Protein AF-A0AA38GVU0-F1 (afdb_monomer_lite)

pLDDT: mean 87.88, std 16.1, range [36.88, 98.06]

Organism: Taxus chinensis (NCBI:txid29808)

Structure (mmCIF, N/CA/C/O backbone):
data_AF-A0AA38GVU0-F1
#
_entry.id   AF-A0AA38GVU0-F1
#
loop_
_atom_site.group_PDB
_atom_site.id
_atom_site.type_symbol
_atom_site.label_atom_id
_atom_site.label_alt_id
_atom_site.label_comp_id
_atom_site.label_asym_id
_atom_site.label_entity_id
_atom_site.label_seq_id
_atom_site.pdbx_PDB_ins_code
_atom_site.Cartn_x
_atom_site.Cartn_y
_atom_site.Cartn_z
_atom_site.occupancy
_atom_site.B_iso_or_equiv
_atom_site.auth_seq_id
_atom_site.auth_comp_id
_atom_site.auth_asym_id
_atom_site.auth_atom_id
_atom_site.pdbx_PDB_model_num
ATOM 1 N N . ASP A 1 1 ? 5.775 -11.773 -13.452 1.00 85.69 1 ASP A N 1
ATOM 2 C CA . ASP A 1 1 ? 5.807 -12.398 -12.121 1.00 85.69 1 ASP A CA 1
ATOM 3 C C . ASP A 1 1 ? 7.238 -12.820 -11.807 1.00 85.69 1 ASP A C 1
ATOM 5 O O . ASP A 1 1 ? 7.854 -13.506 -12.627 1.00 85.69 1 ASP A O 1
ATOM 9 N N . LEU A 1 2 ? 7.762 -12.339 -10.677 1.00 88.44 2 LEU A N 1
ATOM 10 C CA . LEU A 1 2 ? 9.117 -12.600 -10.190 1.00 88.44 2 LEU A CA 1
ATOM 11 C C . LEU A 1 2 ? 9.283 -14.001 -9.574 1.00 88.44 2 LEU A C 1
ATOM 13 O O . LEU A 1 2 ? 10.424 -14.456 -9.467 1.00 88.44 2 LEU A O 1
ATOM 17 N N . SER A 1 3 ? 8.189 -14.707 -9.262 1.00 88.31 3 SER A N 1
ATOM 18 C CA . SER A 1 3 ? 8.203 -16.100 -8.778 1.00 88.31 3 SER A CA 1
ATOM 19 C C . SER A 1 3 ? 8.888 -17.074 -9.753 1.00 88.31 3 SER A C 1
ATOM 21 O O . SER A 1 3 ? 9.474 -18.075 -9.353 1.00 88.31 3 SER A O 1
ATOM 23 N N . ASN A 1 4 ? 8.900 -16.745 -11.051 1.00 89.19 4 ASN A N 1
ATOM 24 C CA . ASN A 1 4 ? 9.569 -17.537 -12.090 1.00 89.19 4 ASN A CA 1
ATOM 25 C C . ASN A 1 4 ? 11.105 -17.468 -12.030 1.00 89.19 4 ASN A C 1
ATOM 27 O O . ASN A 1 4 ? 11.780 -18.228 -12.724 1.00 89.19 4 ASN A O 1
ATOM 31 N N . ILE A 1 5 ? 11.662 -16.511 -11.281 1.00 89.81 5 ILE A N 1
ATOM 32 C CA . ILE A 1 5 ? 13.100 -16.195 -11.279 1.00 89.81 5 ILE A CA 1
ATOM 33 C C . ILE A 1 5 ? 13.709 -16.410 -9.887 1.00 89.81 5 ILE A C 1
ATOM 35 O O . ILE A 1 5 ? 14.889 -16.743 -9.779 1.00 89.81 5 ILE A O 1
ATOM 39 N N . ARG A 1 6 ? 12.921 -16.242 -8.821 1.00 90.06 6 ARG A N 1
ATOM 40 C CA . ARG A 1 6 ? 13.318 -16.499 -7.433 1.00 90.06 6 ARG A CA 1
ATOM 41 C C . ARG A 1 6 ? 12.117 -16.933 -6.602 1.00 90.06 6 ARG A C 1
ATOM 43 O O . ARG A 1 6 ? 10.985 -16.623 -6.952 1.00 90.06 6 ARG A O 1
ATOM 50 N N . GLU A 1 7 ? 12.386 -17.573 -5.471 1.00 90.81 7 GLU A N 1
ATOM 51 C CA . GLU A 1 7 ? 11.356 -17.870 -4.478 1.00 90.81 7 GLU A CA 1
ATOM 52 C C . GLU A 1 7 ? 10.729 -16.567 -3.944 1.00 90.81 7 GLU A C 1
ATOM 54 O O . GLU A 1 7 ? 11.423 -15.573 -3.679 1.00 90.81 7 GLU A O 1
ATOM 59 N N . VAL A 1 8 ? 9.402 -16.579 -3.840 1.00 91.38 8 VAL A N 1
ATOM 60 C CA . VAL A 1 8 ? 8.567 -15.537 -3.237 1.00 91.38 8 VAL A CA 1
ATOM 61 C C . VAL A 1 8 ? 7.744 -16.235 -2.149 1.00 91.38 8 VAL A C 1
ATOM 63 O O . VAL A 1 8 ? 7.222 -17.314 -2.432 1.00 91.38 8 VAL A O 1
ATOM 66 N N . PRO A 1 9 ? 7.661 -15.693 -0.920 1.00 92.81 9 PRO A N 1
ATOM 67 C CA . PRO A 1 9 ? 6.867 -16.298 0.148 1.00 92.81 9 PRO A CA 1
ATOM 68 C C . PRO A 1 9 ? 5.410 -16.533 -0.265 1.00 92.81 9 PRO A C 1
ATOM 70 O O . PRO A 1 9 ? 4.834 -15.700 -0.953 1.00 92.81 9 PRO A O 1
ATOM 73 N N . ASP A 1 10 ? 4.788 -17.608 0.225 1.00 93.62 10 ASP A N 1
ATOM 74 C CA . ASP A 1 10 ? 3.418 -18.002 -0.161 1.00 93.62 10 ASP A CA 1
ATOM 75 C C . ASP A 1 10 ? 2.341 -16.932 0.115 1.00 93.62 10 ASP A C 1
ATOM 77 O O . ASP A 1 10 ? 1.275 -16.949 -0.493 1.00 93.62 10 ASP A O 1
ATOM 81 N N . HIS A 1 11 ? 2.598 -16.014 1.051 1.00 95.31 11 HIS A N 1
ATOM 82 C CA . HIS A 1 11 ? 1.701 -14.906 1.400 1.00 95.31 11 HIS A CA 1
ATOM 83 C C . HIS A 1 11 ? 2.043 -13.597 0.665 1.00 95.31 11 HIS A C 1
ATOM 85 O O . HIS A 1 11 ? 1.510 -12.543 1.017 1.00 95.31 11 HIS A O 1
ATOM 91 N N . GLN A 1 12 ? 2.932 -13.652 -0.331 1.00 96.12 12 GLN A N 1
ATOM 92 C CA . GLN A 1 12 ? 3.391 -12.509 -1.109 1.00 96.12 12 GLN A CA 1
ATOM 93 C C . GLN A 1 12 ? 3.299 -12.794 -2.617 1.00 96.12 12 GLN A C 1
ATOM 95 O O . GLN A 1 12 ? 3.580 -13.890 -3.092 1.00 96.12 12 GLN A O 1
ATOM 100 N N . GLU A 1 13 ? 2.971 -11.765 -3.391 1.00 95.69 13 GLU A N 1
ATOM 101 C CA . GLU A 1 13 ? 3.085 -11.759 -4.847 1.00 95.69 13 GLU A CA 1
ATOM 102 C C . GLU A 1 13 ? 3.954 -10.578 -5.287 1.00 95.69 13 GLU A C 1
ATOM 104 O O . GLU A 1 13 ? 3.812 -9.466 -4.778 1.00 95.69 13 GLU A O 1
ATOM 109 N N . ALA A 1 14 ? 4.867 -10.799 -6.237 1.00 96.00 14 ALA A N 1
ATOM 110 C CA . ALA A 1 14 ? 5.805 -9.772 -6.680 1.00 96.00 14 ALA A CA 1
ATOM 111 C C . ALA A 1 14 ? 5.889 -9.697 -8.212 1.00 96.00 14 ALA A C 1
ATOM 113 O O . ALA A 1 14 ? 6.238 -10.656 -8.907 1.00 96.00 14 ALA A O 1
ATOM 114 N N . PHE A 1 15 ? 5.621 -8.513 -8.752 1.00 95.81 15 PHE A N 1
ATOM 115 C CA . PHE A 1 15 ? 5.611 -8.212 -10.178 1.00 95.81 15 PHE A CA 1
ATOM 116 C C . PHE A 1 15 ? 6.605 -7.089 -10.487 1.00 95.81 15 PHE A C 1
ATOM 118 O O . PHE A 1 15 ? 6.815 -6.188 -9.681 1.00 95.81 15 PHE A O 1
ATOM 125 N N . ALA A 1 16 ? 7.209 -7.129 -11.673 1.00 95.12 16 ALA A N 1
ATOM 126 C CA . ALA A 1 16 ? 8.073 -6.067 -12.180 1.00 95.12 16 ALA A CA 1
ATOM 127 C C . ALA A 1 16 ? 7.720 -5.779 -13.643 1.00 95.12 16 ALA A C 1
ATOM 129 O O . ALA A 1 16 ? 7.515 -6.722 -14.415 1.00 95.12 16 ALA A O 1
ATOM 130 N N . ASP A 1 17 ? 7.663 -4.498 -14.011 1.00 94.31 17 ASP A N 1
ATOM 131 C CA . ASP A 1 17 ? 7.574 -4.042 -15.397 1.00 94.31 17 ASP A CA 1
ATOM 132 C C . ASP A 1 17 ? 8.970 -3.618 -15.886 1.00 94.31 17 ASP A C 1
ATOM 134 O O . ASP A 1 17 ? 9.444 -2.527 -15.549 1.00 94.31 17 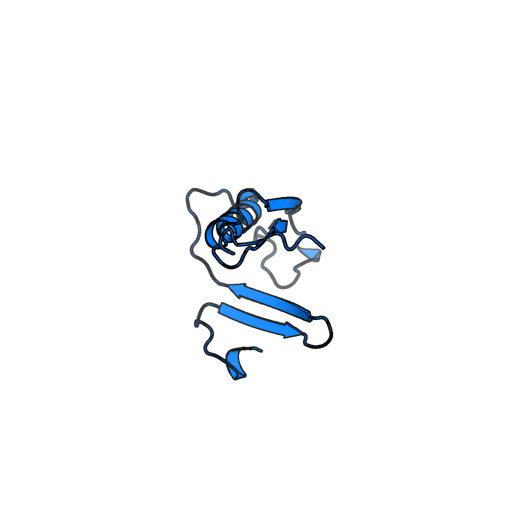ASP A O 1
ATOM 138 N N . PRO A 1 18 ? 9.641 -4.440 -16.714 1.00 88.25 18 PRO A N 1
ATOM 139 C CA . PRO A 1 18 ? 10.991 -4.145 -17.182 1.00 88.25 18 PRO A CA 1
ATOM 140 C C . PRO A 1 18 ? 11.060 -2.941 -18.133 1.00 88.25 18 PRO A C 1
ATOM 142 O O . PRO A 1 18 ? 12.156 -2.463 -18.413 1.00 88.25 18 PRO A O 1
ATOM 145 N N . ASN A 1 19 ? 9.928 -2.453 -18.654 1.00 95.25 19 ASN A N 1
ATOM 146 C CA . ASN A 1 19 ? 9.905 -1.306 -19.565 1.00 95.25 19 ASN A CA 1
ATOM 147 C C . ASN A 1 19 ? 9.793 0.033 -18.827 1.00 95.25 19 ASN A C 1
ATOM 149 O O . ASN A 1 19 ? 10.125 1.068 -19.404 1.00 95.25 19 ASN A O 1
ATOM 153 N N . ARG A 1 20 ? 9.294 0.015 -17.586 1.00 93.19 20 ARG A N 1
ATOM 154 C CA . ARG A 1 20 ? 9.050 1.213 -16.767 1.00 93.19 20 ARG A CA 1
ATOM 155 C C . ARG A 1 20 ? 9.938 1.302 -15.530 1.00 93.19 20 ARG A C 1
ATOM 157 O O . ARG A 1 20 ? 9.925 2.338 -14.880 1.00 93.19 20 ARG A O 1
ATOM 164 N N . ASP A 1 21 ? 10.703 0.249 -15.240 1.00 92.62 21 ASP A N 1
ATOM 165 C CA . ASP A 1 21 ? 11.499 0.118 -14.012 1.00 92.62 21 ASP A CA 1
ATOM 166 C C . ASP A 1 21 ? 10.635 0.252 -12.741 1.00 92.62 21 ASP A C 1
ATOM 168 O O . ASP A 1 21 ? 11.040 0.795 -11.718 1.00 92.62 21 ASP A O 1
ATOM 172 N N . GLU A 1 22 ? 9.396 -0.240 -12.828 1.00 94.44 22 GLU A N 1
ATOM 173 C CA . GLU A 1 22 ? 8.414 -0.229 -11.745 1.00 94.44 22 GLU A CA 1
ATOM 174 C C . GLU A 1 22 ? 8.214 -1.651 -11.217 1.00 94.44 22 GLU A C 1
ATOM 176 O O . GLU A 1 22 ? 8.275 -2.635 -11.961 1.00 94.44 22 GLU A O 1
ATOM 181 N N . SER A 1 23 ? 7.933 -1.767 -9.922 1.00 94.81 23 SER A N 1
ATOM 182 C CA . SER A 1 23 ? 7.576 -3.039 -9.298 1.00 94.81 23 SER A CA 1
ATOM 183 C C . SER A 1 23 ? 6.329 -2.888 -8.440 1.00 94.81 23 SER A C 1
ATOM 185 O O . SER A 1 23 ? 6.057 -1.816 -7.905 1.00 94.81 23 SER A O 1
ATOM 187 N N . LEU A 1 24 ? 5.561 -3.969 -8.348 1.00 94.81 24 LEU A N 1
ATOM 188 C CA . LEU A 1 24 ? 4.363 -4.073 -7.529 1.00 94.81 24 LEU A CA 1
ATOM 189 C C . LEU A 1 24 ? 4.510 -5.301 -6.639 1.00 94.81 24 LEU A C 1
ATOM 191 O O . LEU A 1 24 ? 4.723 -6.405 -7.141 1.00 94.81 24 LEU A O 1
ATOM 195 N N . ILE A 1 25 ? 4.385 -5.099 -5.333 1.00 95.38 25 ILE A N 1
ATOM 196 C CA . ILE A 1 25 ? 4.420 -6.164 -4.334 1.00 95.38 25 ILE A CA 1
ATOM 197 C C . ILE A 1 25 ? 3.086 -6.142 -3.596 1.00 95.38 25 ILE A C 1
ATOM 199 O O . ILE A 1 25 ? 2.615 -5.080 -3.194 1.00 95.38 25 ILE A O 1
ATOM 203 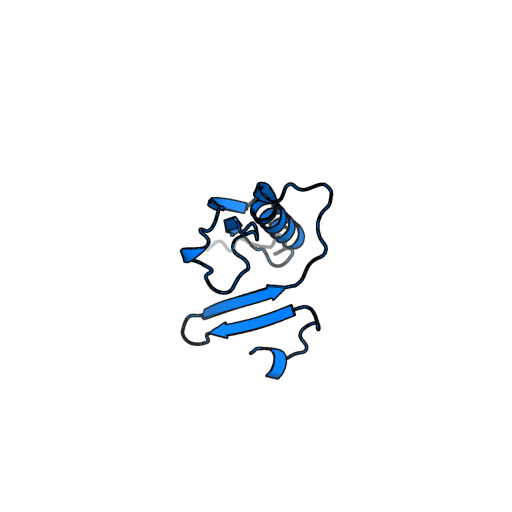N N . ILE A 1 26 ? 2.480 -7.314 -3.450 1.00 95.69 26 ILE A N 1
ATOM 204 C CA . ILE A 1 26 ? 1.261 -7.538 -2.677 1.00 95.69 26 ILE A CA 1
ATOM 205 C C . ILE A 1 26 ? 1.623 -8.508 -1.562 1.00 95.69 26 ILE A C 1
ATOM 207 O O . ILE A 1 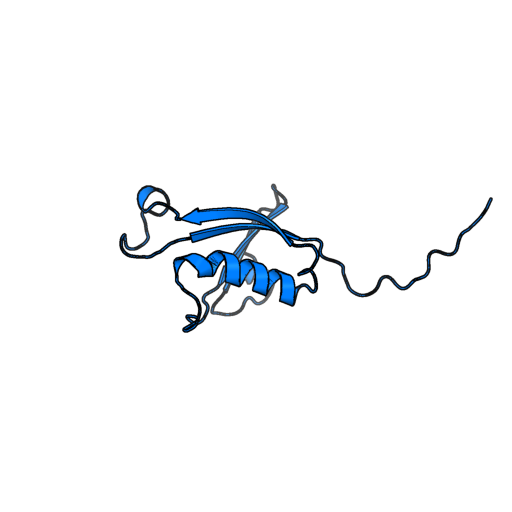26 ? 2.243 -9.533 -1.828 1.00 95.69 26 ILE A O 1
ATOM 211 N N . GLU A 1 27 ? 1.246 -8.198 -0.327 1.00 95.81 27 GLU A N 1
ATOM 212 C CA . GLU A 1 27 ? 1.573 -9.013 0.842 1.00 95.81 27 GLU A CA 1
ATOM 213 C C . GLU A 1 27 ? 0.373 -9.101 1.784 1.00 95.81 27 GLU A C 1
ATOM 215 O O . GLU A 1 27 ? -0.289 -8.098 2.058 1.00 95.81 27 GLU A O 1
ATOM 220 N N . LEU A 1 28 ? 0.078 -10.311 2.263 1.00 96.00 28 LEU A N 1
ATOM 221 C CA . LEU A 1 28 ? -0.942 -10.547 3.279 1.00 96.00 28 LEU A CA 1
ATOM 222 C C . LEU A 1 28 ? -0.299 -10.477 4.664 1.00 96.00 28 LEU A C 1
ATOM 224 O O . LEU A 1 28 ? 0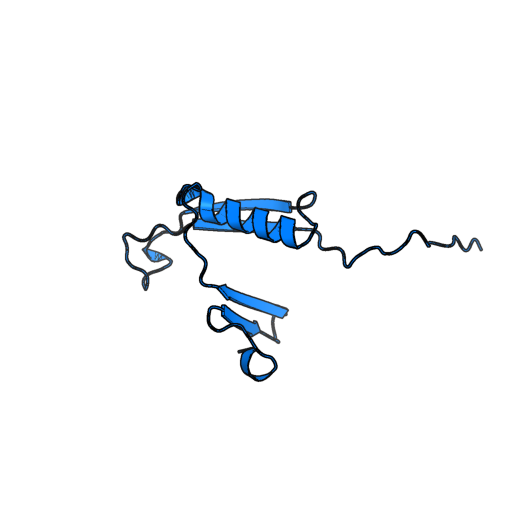.575 -11.279 4.988 1.00 96.00 28 LEU A O 1
ATOM 228 N N . LEU A 1 29 ? -0.760 -9.530 5.480 1.00 95.12 29 LEU A N 1
ATOM 229 C CA . LEU A 1 29 ? -0.236 -9.262 6.817 1.00 95.12 29 LEU A CA 1
ATOM 230 C C . LEU A 1 29 ? -1.288 -9.544 7.891 1.00 95.12 29 LEU A C 1
ATOM 232 O O . LEU A 1 29 ? -2.494 -9.465 7.647 1.00 95.12 29 LEU A O 1
ATOM 236 N N . ASP A 1 30 ? -0.819 -9.812 9.108 1.00 94.94 30 ASP A N 1
ATOM 237 C CA . ASP A 1 30 ? -1.688 -9.903 10.278 1.00 94.94 30 ASP A CA 1
ATOM 238 C C . ASP A 1 30 ? -2.297 -8.539 10.631 1.00 94.94 30 ASP A C 1
ATOM 240 O O . ASP A 1 30 ? -1.629 -7.498 10.604 1.00 94.94 30 ASP A O 1
ATOM 244 N N . LEU A 1 31 ? -3.567 -8.555 11.046 1.00 94.31 31 LEU A N 1
ATOM 245 C CA . LEU A 1 31 ? -4.270 -7.362 11.509 1.00 94.31 31 LEU A CA 1
ATOM 246 C C . LEU A 1 31 ? -3.627 -6.809 12.790 1.00 94.31 31 LEU A C 1
ATOM 248 O O . LEU A 1 31 ? -3.584 -7.481 13.827 1.00 94.31 31 LEU A O 1
ATOM 252 N N . LYS A 1 32 ? -3.197 -5.547 12.745 1.00 95.00 32 LYS A N 1
ATOM 253 C CA . LYS A 1 32 ? -2.664 -4.827 13.906 1.00 95.00 32 LYS A CA 1
ATOM 254 C C . LYS A 1 32 ? -3.811 -4.372 14.811 1.00 95.00 32 LYS A C 1
ATOM 256 O O . LYS A 1 32 ? -4.553 -3.467 14.463 1.00 95.00 32 LYS A O 1
ATOM 261 N N . GLN A 1 33 ? -3.934 -4.989 15.988 1.00 94.94 33 GLN A N 1
ATOM 262 C CA . GLN A 1 33 ? -5.020 -4.696 16.940 1.00 94.94 33 GLN A CA 1
ATOM 263 C C . GLN A 1 33 ? -4.950 -3.278 17.531 1.00 94.94 33 GLN A C 1
ATOM 265 O O . GLN A 1 33 ? -5.974 -2.723 17.914 1.00 94.94 33 GLN A O 1
ATOM 270 N N . ASP A 1 34 ? -3.749 -2.697 17.584 1.00 96.19 34 ASP A N 1
ATOM 271 C CA . ASP A 1 34 ? -3.489 -1.391 18.200 1.00 96.19 34 ASP A CA 1
ATOM 272 C C . ASP A 1 34 ? -3.369 -0.251 17.168 1.00 96.19 34 ASP A C 1
ATOM 274 O O . ASP A 1 34 ? -2.919 0.847 17.501 1.00 96.19 34 ASP A O 1
ATOM 278 N N . VAL A 1 35 ? -3.735 -0.504 15.906 1.00 96.75 35 VAL A N 1
ATOM 279 C CA . VAL A 1 35 ? -3.694 0.482 14.818 1.00 96.75 35 VAL A CA 1
ATOM 280 C C . VAL A 1 35 ? -5.091 0.612 14.224 1.00 96.75 35 VAL A C 1
ATOM 282 O O . VAL A 1 35 ? -5.682 -0.373 13.794 1.00 96.75 35 VAL A O 1
ATOM 285 N N . GLU A 1 36 ? -5.631 1.831 14.209 1.00 95.88 36 GLU A N 1
ATOM 286 C CA . GLU A 1 36 ? -6.923 2.103 13.573 1.00 95.88 36 GLU A CA 1
ATOM 287 C C . GLU A 1 36 ? -6.840 1.904 12.052 1.00 95.88 36 GLU A C 1
ATOM 289 O O . GLU A 1 36 ? -5.855 2.302 11.427 1.00 95.88 36 GLU A O 1
ATOM 294 N N . ASP A 1 37 ? -7.910 1.393 11.433 1.00 94.19 37 ASP A N 1
ATOM 295 C CA . ASP A 1 37 ? -7.963 1.111 9.987 1.00 94.19 37 ASP A CA 1
ATOM 296 C C . ASP A 1 37 ? -7.576 2.319 9.115 1.00 94.19 37 ASP A C 1
ATOM 298 O O . ASP A 1 37 ? -6.944 2.182 8.064 1.00 94.19 37 ASP A O 1
ATOM 302 N N . ASN A 1 38 ? -7.936 3.528 9.559 1.00 93.19 38 ASN A N 1
ATOM 303 C CA . ASN A 1 38 ? -7.636 4.769 8.845 1.00 93.19 38 ASN A CA 1
ATOM 304 C C . ASN A 1 38 ? -6.153 5.195 8.949 1.00 93.19 38 ASN A C 1
ATOM 306 O O . ASN A 1 38 ? -5.712 6.024 8.155 1.00 93.19 38 ASN A O 1
ATOM 310 N N . GLN A 1 39 ? -5.396 4.637 9.901 1.00 95.56 39 GLN A N 1
ATOM 311 C CA . GLN A 1 39 ? -3.966 4.876 10.101 1.00 95.56 39 GLN A CA 1
ATOM 312 C C . GLN A 1 39 ? -3.102 3.745 9.543 1.00 95.56 39 GLN A C 1
ATOM 314 O O . GLN A 1 39 ? -1.897 3.940 9.390 1.00 95.56 39 GLN A O 1
ATOM 319 N N . SER A 1 40 ? -3.688 2.591 9.207 1.00 96.25 40 SER A N 1
ATOM 320 C CA . SER A 1 40 ? -2.959 1.398 8.766 1.00 96.25 40 SER A CA 1
ATOM 321 C C . SER A 1 40 ? -1.970 1.679 7.634 1.00 96.25 40 SER A C 1
ATOM 323 O O . SER A 1 40 ? -0.802 1.319 7.757 1.00 96.25 40 SER A O 1
ATOM 325 N N . ALA A 1 41 ? -2.378 2.379 6.568 1.00 97.38 41 ALA A N 1
ATOM 326 C CA . ALA A 1 41 ? -1.478 2.675 5.449 1.00 97.38 41 ALA A CA 1
ATOM 327 C C . ALA A 1 41 ? -0.257 3.512 5.869 1.00 97.38 41 ALA A C 1
ATOM 329 O O . ALA A 1 41 ? 0.870 3.223 5.469 1.00 97.38 41 ALA A O 1
ATOM 330 N N . LEU A 1 42 ? -0.468 4.530 6.707 1.00 97.31 42 LEU A N 1
ATOM 331 C CA . LEU A 1 42 ? 0.614 5.367 7.217 1.00 97.31 42 LEU A CA 1
ATOM 332 C C . LEU A 1 42 ? 1.529 4.579 8.167 1.00 97.31 42 LEU A C 1
ATOM 334 O O . LEU A 1 42 ? 2.747 4.738 8.110 1.00 97.31 42 LEU A O 1
ATOM 338 N N . TRP A 1 43 ? 0.951 3.729 9.017 1.00 97.25 43 TRP A N 1
ATOM 339 C CA . TRP A 1 43 ? 1.701 2.874 9.931 1.00 97.25 43 TRP A CA 1
ATOM 340 C C . TRP A 1 43 ? 2.615 1.914 9.163 1.00 97.25 43 TRP A C 1
ATOM 342 O O . TRP A 1 43 ? 3.814 1.893 9.421 1.00 97.25 43 TRP A O 1
ATOM 352 N N . PHE A 1 44 ? 2.086 1.194 8.166 1.00 96.94 44 PHE A N 1
ATOM 353 C CA . PHE A 1 44 ? 2.877 0.252 7.366 1.00 96.94 44 PHE A CA 1
ATOM 354 C C . PHE A 1 44 ? 3.945 0.948 6.514 1.00 96.94 44 PHE A C 1
ATOM 356 O O . PHE A 1 44 ? 5.030 0.402 6.343 1.00 96.94 44 PHE A O 1
ATOM 363 N N . LEU A 1 45 ? 3.697 2.170 6.025 1.00 96.69 45 LEU A N 1
ATOM 364 C CA . LEU A 1 45 ? 4.728 2.947 5.327 1.00 96.69 45 LEU A CA 1
ATOM 365 C C . LEU A 1 45 ? 5.890 3.334 6.262 1.00 96.69 45 LEU A C 1
ATOM 367 O O . LEU A 1 45 ? 7.050 3.301 5.851 1.00 96.69 45 LEU A O 1
ATOM 371 N N . GLN A 1 46 ? 5.592 3.692 7.515 1.00 95.69 46 GLN A N 1
ATOM 372 C CA . GLN A 1 46 ? 6.616 3.979 8.527 1.00 95.69 46 GLN A CA 1
ATOM 373 C C . GLN A 1 46 ? 7.368 2.720 8.954 1.00 95.69 46 GLN A C 1
ATOM 375 O O . GLN A 1 46 ? 8.585 2.766 9.096 1.00 95.69 46 GLN A O 1
ATOM 380 N N . ASP A 1 47 ? 6.660 1.606 9.133 1.00 95.25 47 ASP A N 1
ATOM 381 C CA . ASP A 1 47 ? 7.249 0.303 9.447 1.00 95.25 47 ASP A CA 1
ATOM 382 C C . ASP A 1 47 ? 8.227 -0.126 8.346 1.00 95.25 47 ASP A C 1
ATOM 384 O O . ASP A 1 47 ? 9.390 -0.409 8.624 1.00 95.25 47 ASP A O 1
ATOM 388 N N . LEU A 1 48 ? 7.817 -0.004 7.079 1.00 93.75 48 LEU A N 1
ATOM 389 C CA . LEU A 1 48 ? 8.691 -0.246 5.934 1.00 93.75 48 LEU A CA 1
ATOM 390 C C . LEU A 1 48 ? 9.932 0.658 5.956 1.00 93.75 48 LEU A C 1
ATOM 392 O O . LEU A 1 48 ? 11.040 0.181 5.729 1.00 93.75 48 LEU A O 1
ATOM 396 N N . ALA A 1 49 ? 9.775 1.950 6.258 1.00 93.00 49 ALA A N 1
ATOM 397 C CA . ALA A 1 49 ? 10.911 2.861 6.372 1.00 93.00 49 ALA A CA 1
ATOM 398 C C . ALA A 1 49 ? 11.847 2.499 7.539 1.00 93.00 49 ALA A C 1
ATOM 400 O O . ALA A 1 49 ? 13.058 2.679 7.424 1.00 93.00 49 ALA A O 1
ATOM 401 N N . ASN A 1 50 ? 11.316 1.987 8.653 1.00 92.44 50 ASN A N 1
ATOM 402 C CA . ASN A 1 50 ? 12.123 1.510 9.777 1.00 92.44 50 ASN A CA 1
ATOM 403 C C . ASN A 1 50 ? 12.944 0.275 9.386 1.00 92.44 50 ASN A C 1
ATOM 405 O O . ASN A 1 50 ? 14.146 0.251 9.635 1.00 92.44 50 ASN A O 1
ATOM 409 N N . GLU A 1 51 ? 12.326 -0.706 8.725 1.00 91.50 51 GLU A N 1
ATOM 410 C CA . GLU A 1 51 ? 12.991 -1.933 8.259 1.00 91.50 51 GLU A CA 1
ATOM 411 C C . GLU A 1 51 ? 14.078 -1.665 7.200 1.00 91.50 51 GLU A C 1
ATOM 413 O O . GLU A 1 51 ? 14.974 -2.483 6.997 1.00 91.50 51 GLU A O 1
ATOM 418 N N . GLN A 1 52 ? 14.025 -0.512 6.524 1.00 88.94 52 GLN A N 1
ATOM 419 C CA . GLN A 1 52 ? 15.050 -0.061 5.574 1.00 88.94 52 GLN A CA 1
ATOM 420 C C . GLN A 1 52 ? 16.098 0.888 6.188 1.00 88.94 52 GLN A C 1
ATOM 422 O O . GLN A 1 52 ? 16.875 1.490 5.442 1.00 88.94 52 GLN A O 1
ATOM 427 N N . ASP A 1 53 ? 16.130 1.049 7.518 1.00 88.00 53 ASP A N 1
ATOM 428 C CA . ASP A 1 53 ? 16.986 2.017 8.227 1.00 88.00 53 ASP A CA 1
ATOM 429 C C . ASP A 1 53 ? 16.827 3.469 7.707 1.00 88.00 53 ASP A C 1
ATOM 431 O O . ASP A 1 53 ? 17.742 4.289 7.801 1.00 88.00 53 ASP A O 1
ATOM 435 N N . SER A 1 54 ? 15.659 3.809 7.152 1.00 86.25 54 SER A N 1
ATOM 436 C CA . SER A 1 54 ? 15.385 5.075 6.454 1.00 86.25 54 SER A CA 1
ATOM 437 C C . SER A 1 54 ? 14.296 5.924 7.114 1.00 86.25 54 SER A C 1
ATOM 439 O O . SER A 1 54 ? 13.736 6.827 6.493 1.00 86.25 54 SER A O 1
ATOM 441 N N . SER A 1 55 ? 13.963 5.650 8.374 1.00 81.31 55 SER A N 1
ATOM 442 C CA . SER A 1 55 ? 12.874 6.327 9.089 1.00 81.31 55 SER A CA 1
ATOM 443 C C . SER A 1 55 ? 13.065 7.843 9.221 1.00 81.31 55 SER A C 1
ATOM 445 O O . SER A 1 55 ? 12.096 8.595 9.156 1.00 81.31 55 SER A O 1
ATOM 447 N N . GLY A 1 56 ? 14.315 8.305 9.336 1.00 84.56 56 GLY A N 1
ATOM 448 C CA . GLY A 1 56 ? 14.663 9.730 9.379 1.00 84.56 56 GLY A CA 1
ATOM 449 C C . GLY A 1 56 ? 14.512 10.474 8.046 1.00 84.56 56 GLY A C 1
ATOM 450 O O . GLY A 1 56 ? 14.447 11.701 8.059 1.00 84.56 56 GLY A O 1
ATOM 451 N N . ASP A 1 57 ? 14.421 9.746 6.930 1.00 89.25 57 ASP A N 1
ATOM 452 C CA . ASP A 1 57 ? 14.381 10.298 5.570 1.00 89.25 57 ASP A CA 1
ATOM 453 C C . ASP A 1 57 ? 13.019 10.090 4.884 1.00 89.25 57 ASP A C 1
ATOM 455 O O . ASP A 1 57 ? 12.870 10.405 3.701 1.00 89.25 57 ASP A O 1
ATOM 459 N N . LEU A 1 58 ? 12.018 9.557 5.597 1.00 93.88 58 LEU A N 1
ATOM 460 C CA . LEU A 1 58 ? 10.667 9.397 5.065 1.00 93.88 58 LEU A CA 1
ATOM 461 C C . LEU A 1 58 ? 9.994 10.767 4.888 1.00 93.88 58 LEU A C 1
ATOM 463 O O . LEU A 1 58 ? 9.614 11.435 5.850 1.00 93.88 58 LEU A O 1
ATOM 467 N N . VAL A 1 59 ? 9.782 11.150 3.634 1.00 95.88 59 VAL A N 1
ATOM 468 C CA . VAL A 1 59 ? 8.978 12.301 3.229 1.00 95.88 59 VAL A CA 1
ATOM 469 C C . VAL A 1 59 ? 7.603 11.801 2.801 1.00 95.88 59 VAL A C 1
ATOM 471 O O . VAL A 1 59 ? 7.447 11.194 1.742 1.00 95.88 59 VAL A O 1
ATOM 474 N N . LEU A 1 60 ? 6.596 12.052 3.636 1.00 96.88 60 LEU A N 1
ATOM 475 C CA . LEU A 1 60 ? 5.205 11.715 3.343 1.00 96.88 60 LEU A CA 1
ATOM 476 C C . LEU A 1 60 ? 4.614 12.706 2.329 1.00 96.88 60 LEU A C 1
ATOM 478 O O . LEU A 1 60 ? 4.623 13.913 2.564 1.00 96.88 60 LEU A O 1
ATOM 482 N N . GLU A 1 61 ? 4.061 12.197 1.231 1.00 97.62 61 GLU A N 1
ATOM 483 C CA . GLU A 1 61 ? 3.417 13.005 0.190 1.00 97.62 61 GLU A CA 1
ATOM 484 C C . GLU A 1 61 ? 1.903 13.085 0.384 1.00 97.62 61 GLU A C 1
ATOM 486 O O . GLU A 1 61 ? 1.314 14.162 0.287 1.00 97.62 61 GLU A O 1
ATOM 491 N N . SER A 1 62 ? 1.254 11.951 0.657 1.00 97.44 62 SER A N 1
ATOM 492 C CA . SER A 1 62 ? -0.190 11.918 0.885 1.00 97.44 62 SER A CA 1
ATOM 493 C C . SER A 1 62 ? -0.627 10.708 1.698 1.00 97.44 62 SER A C 1
ATOM 495 O O . SER A 1 62 ? 0.017 9.659 1.682 1.00 97.44 62 SER A O 1
ATOM 497 N N . VAL A 1 63 ? -1.747 10.874 2.401 1.00 97.81 63 VAL A N 1
ATOM 498 C CA . VAL A 1 63 ? -2.522 9.787 3.000 1.00 97.81 63 VAL A CA 1
ATOM 499 C C . VAL A 1 63 ? -3.985 10.058 2.695 1.00 97.81 63 VAL A C 1
ATOM 501 O O . VAL A 1 63 ? -4.476 11.161 2.949 1.00 97.81 63 VAL A O 1
ATOM 504 N N . SER A 1 64 ? -4.682 9.080 2.134 1.00 97.25 64 SER A N 1
ATOM 505 C CA . SER A 1 64 ? -6.079 9.235 1.740 1.00 97.25 64 SER A CA 1
ATOM 506 C C . SER A 1 64 ? -6.865 7.941 1.895 1.00 97.25 64 SER A C 1
ATOM 508 O O . SER A 1 64 ? -6.324 6.839 1.821 1.00 97.25 64 SER A O 1
ATOM 510 N N . ALA A 1 65 ? -8.174 8.085 2.096 1.00 96.56 65 ALA A N 1
ATOM 511 C CA . ALA A 1 65 ? -9.106 6.992 1.866 1.00 96.56 65 ALA A CA 1
ATOM 512 C C . ALA A 1 65 ? -9.279 6.788 0.355 1.00 96.56 65 ALA A C 1
ATOM 514 O O . ALA A 1 65 ? -9.336 7.762 -0.397 1.00 96.56 65 ALA A O 1
ATOM 515 N N . VAL A 1 66 ? -9.386 5.531 -0.064 1.00 96.69 66 VAL A N 1
ATOM 516 C CA . VAL A 1 66 ? -9.664 5.144 -1.449 1.00 96.69 66 VAL A CA 1
ATOM 517 C C . VAL A 1 66 ? -11.159 4.882 -1.574 1.00 96.69 66 VAL A C 1
ATOM 519 O O . VAL A 1 66 ? -11.743 4.161 -0.762 1.00 96.69 66 VAL A O 1
ATOM 522 N N . ALA A 1 67 ? -11.808 5.496 -2.562 1.00 95.50 67 ALA A N 1
ATOM 523 C CA . ALA A 1 67 ? -13.246 5.341 -2.725 1.00 95.50 67 ALA A CA 1
ATOM 524 C C . ALA A 1 67 ? -13.587 3.931 -3.245 1.00 95.50 67 ALA A C 1
ATOM 526 O O . ALA A 1 67 ? -12.869 3.412 -4.101 1.00 95.50 67 ALA A O 1
ATOM 527 N N . PRO A 1 68 ? -14.728 3.327 -2.856 1.00 95.12 68 PRO A N 1
ATOM 528 C CA . PRO A 1 68 ? -15.128 2.010 -3.368 1.00 95.12 68 PRO A CA 1
ATOM 529 C C . PRO A 1 68 ? -15.209 1.932 -4.902 1.00 95.12 68 PRO A C 1
ATOM 531 O O . PRO A 1 68 ? -14.981 0.880 -5.489 1.00 95.12 68 PRO A O 1
ATOM 534 N N . SER A 1 69 ? -15.495 3.053 -5.575 1.00 95.56 69 SER A N 1
ATOM 535 C CA . SER A 1 69 ? -15.499 3.138 -7.042 1.00 95.56 69 SER A CA 1
ATOM 536 C C . SER A 1 69 ? -14.115 2.985 -7.681 1.00 95.56 69 SER A C 1
ATOM 538 O O . SER A 1 69 ? -14.034 2.641 -8.856 1.00 95.56 69 SER A O 1
ATOM 540 N N . GLU A 1 70 ? -13.042 3.262 -6.940 1.00 95.69 70 GLU A N 1
ATOM 541 C CA . GLU A 1 70 ? -11.653 3.107 -7.390 1.00 95.69 70 GLU A CA 1
ATOM 542 C C . GLU A 1 70 ? -11.151 1.668 -7.193 1.00 95.69 70 GLU A C 1
ATOM 544 O O . GLU A 1 70 ? -10.227 1.236 -7.878 1.00 95.69 70 GLU A O 1
ATOM 549 N N . VAL A 1 71 ? -11.807 0.900 -6.314 1.00 94.69 71 VAL A N 1
ATOM 550 C CA . VAL A 1 71 ? -11.510 -0.510 -6.006 1.00 94.69 71 VAL A CA 1
ATOM 551 C C . VAL A 1 71 ? -12.763 -1.396 -6.137 1.00 94.69 71 VAL A C 1
ATOM 553 O O . VAL A 1 71 ? -13.165 -2.067 -5.188 1.0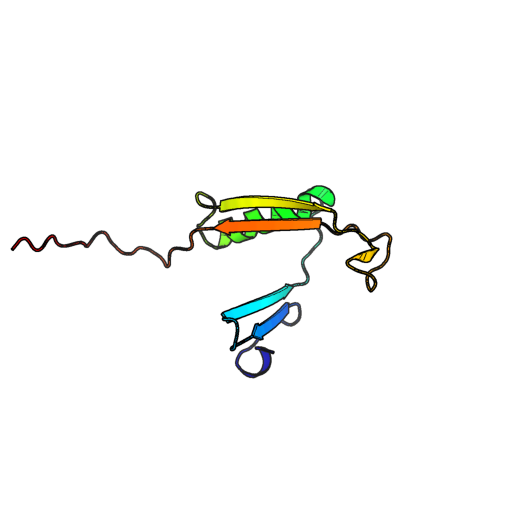0 94.69 71 VAL A O 1
ATOM 556 N N . PRO A 1 72 ? -13.393 -1.459 -7.327 1.00 95.44 72 PRO A N 1
ATOM 557 C CA . PRO A 1 72 ? -14.733 -2.035 -7.510 1.00 95.44 72 PRO A CA 1
ATOM 558 C C . PRO A 1 72 ? -14.824 -3.553 -7.286 1.00 95.44 72 PRO A C 1
ATOM 560 O O . PRO A 1 72 ? -15.922 -4.106 -7.284 1.00 95.44 72 PRO A O 1
ATOM 563 N N . PHE A 1 73 ? -13.685 -4.233 -7.150 1.00 95.69 73 PHE A N 1
ATOM 564 C CA . PHE A 1 73 ? -13.606 -5.678 -6.930 1.00 95.69 73 PHE A CA 1
ATOM 565 C C . PHE A 1 73 ? -13.415 -6.060 -5.455 1.00 95.69 73 PHE A C 1
ATOM 567 O O . PHE A 1 73 ? -13.377 -7.249 -5.146 1.00 95.69 73 PHE A O 1
ATOM 574 N N . LEU A 1 74 ? -13.300 -5.077 -4.555 1.00 94.56 74 LEU A N 1
ATOM 575 C CA . LEU A 1 74 ? -13.311 -5.294 -3.109 1.00 94.56 74 LEU A CA 1
ATOM 576 C C . LEU A 1 74 ? -14.734 -5.162 -2.553 1.00 94.56 74 LEU A C 1
ATOM 578 O O . LEU A 1 74 ? -15.612 -4.562 -3.178 1.00 94.56 74 LEU A O 1
ATOM 582 N N . ASP A 1 75 ? -14.967 -5.728 -1.367 1.00 95.56 75 ASP A N 1
ATOM 583 C CA . ASP A 1 75 ? -16.227 -5.523 -0.656 1.00 95.56 75 ASP A CA 1
ATOM 584 C C . ASP A 1 75 ? -16.399 -4.017 -0.352 1.00 95.56 75 ASP A C 1
ATOM 586 O O . ASP A 1 75 ? -15.472 -3.400 0.176 1.00 95.56 75 ASP A O 1
ATOM 590 N N . PRO A 1 76 ? -17.555 -3.390 -0.654 1.00 93.00 76 PRO A N 1
ATOM 591 C CA . PRO A 1 76 ? -17.748 -1.956 -0.421 1.00 93.00 76 PRO A CA 1
ATOM 592 C C . PRO A 1 76 ? -17.632 -1.515 1.046 1.00 93.00 76 PRO A C 1
ATOM 594 O O . PRO A 1 76 ? -17.509 -0.320 1.308 1.00 93.00 76 PRO A O 1
ATOM 597 N N . SER A 1 77 ? -17.720 -2.450 1.997 1.00 93.94 77 SER A N 1
ATOM 598 C CA . SER A 1 77 ? -17.508 -2.211 3.428 1.00 93.94 77 SER A CA 1
ATOM 599 C C . SER A 1 77 ? -16.039 -2.312 3.852 1.00 93.94 77 SER A C 1
ATOM 601 O O . SER A 1 77 ? -15.712 -1.938 4.977 1.00 93.94 77 SER A O 1
ATOM 603 N N . THR A 1 78 ? -15.143 -2.787 2.977 1.00 93.94 78 THR A N 1
ATOM 604 C CA . THR A 1 78 ? -13.702 -2.807 3.241 1.00 93.94 78 THR A CA 1
ATOM 605 C C . THR A 1 78 ? -13.166 -1.383 3.308 1.00 93.94 78 THR A C 1
ATOM 607 O O . THR A 1 78 ? -13.335 -0.588 2.383 1.00 93.94 78 THR A O 1
ATOM 610 N N . ILE A 1 79 ? -12.480 -1.063 4.403 1.00 94.56 79 ILE A N 1
ATOM 611 C CA . ILE A 1 79 ? -11.774 0.207 4.540 1.00 94.56 79 ILE A CA 1
ATOM 612 C C . ILE A 1 79 ? -10.462 0.096 3.770 1.00 94.56 79 ILE A C 1
ATOM 614 O O . ILE A 1 79 ? -9.638 -0.770 4.053 1.00 94.56 79 ILE A O 1
ATOM 618 N N . VAL A 1 80 ? -10.271 0.984 2.796 1.00 97.00 80 VAL A N 1
ATOM 619 C CA . VAL A 1 80 ? -9.054 1.043 1.986 1.00 97.00 80 VAL A CA 1
ATOM 620 C C . VAL A 1 80 ? -8.440 2.424 2.139 1.00 97.00 80 VAL A C 1
ATOM 622 O O . VAL A 1 80 ? -9.086 3.443 1.885 1.00 97.00 80 VAL A O 1
ATOM 625 N N . THR A 1 81 ? -7.185 2.457 2.567 1.00 97.50 81 THR A N 1
ATOM 626 C CA . THR A 1 81 ? -6.386 3.677 2.666 1.00 97.50 81 THR A CA 1
ATOM 627 C C . THR A 1 81 ? -5.098 3.519 1.873 1.00 97.50 81 THR A C 1
ATOM 629 O O . THR A 1 81 ? -4.581 2.415 1.713 1.00 97.50 81 THR A O 1
ATOM 632 N N . ALA A 1 82 ? -4.592 4.630 1.348 1.00 97.50 82 ALA A N 1
ATOM 633 C CA . ALA A 1 82 ? -3.328 4.701 0.637 1.00 97.50 82 ALA A CA 1
ATOM 634 C C . ALA A 1 82 ? -2.421 5.719 1.328 1.00 97.50 82 ALA A C 1
ATOM 636 O O . ALA A 1 82 ? -2.877 6.795 1.718 1.00 97.50 82 ALA A O 1
ATOM 637 N N . ALA A 1 83 ? -1.143 5.378 1.461 1.00 98.06 83 ALA A N 1
ATOM 638 C CA . ALA A 1 83 ? -0.093 6.288 1.892 1.00 98.06 83 ALA A CA 1
ATOM 639 C C . ALA A 1 83 ? 0.996 6.304 0.819 1.00 98.06 83 ALA A C 1
ATOM 641 O O . ALA A 1 83 ? 1.432 5.252 0.355 1.00 98.06 83 ALA A O 1
ATOM 642 N N . ILE A 1 84 ? 1.413 7.500 0.417 1.00 97.69 84 ILE A N 1
ATOM 643 C CA . ILE A 1 84 ? 2.434 7.718 -0.608 1.00 97.69 84 ILE A CA 1
ATOM 644 C C . ILE A 1 84 ? 3.546 8.540 0.023 1.00 97.69 84 ILE A C 1
ATOM 646 O O . ILE A 1 84 ? 3.284 9.555 0.673 1.00 97.69 84 ILE A O 1
ATOM 650 N N . GLY A 1 85 ? 4.786 8.109 -0.168 1.00 95.88 85 GLY A N 1
ATOM 651 C CA . GLY A 1 85 ? 5.954 8.810 0.332 1.00 95.88 85 GLY A CA 1
ATOM 652 C C . GLY A 1 85 ? 7.229 8.364 -0.364 1.00 95.88 85 GLY A C 1
ATOM 653 O O . GLY A 1 85 ? 7.250 7.378 -1.101 1.00 95.88 85 GLY A O 1
ATOM 654 N N . GLN A 1 86 ? 8.294 9.106 -0.099 1.00 95.38 86 GLN A N 1
ATOM 655 C CA . GLN A 1 86 ? 9.642 8.821 -0.570 1.00 95.38 86 GLN A CA 1
ATOM 656 C C . GLN A 1 86 ? 10.553 8.625 0.634 1.00 95.38 86 GLN A C 1
ATOM 658 O O . GLN A 1 86 ? 10.383 9.294 1.648 1.00 95.38 86 GLN A O 1
ATOM 663 N N . MET A 1 87 ? 11.529 7.730 0.528 1.00 92.69 87 MET A N 1
ATOM 664 C CA . MET A 1 87 ? 12.520 7.516 1.580 1.00 92.69 87 MET A CA 1
ATOM 665 C C . MET A 1 87 ? 13.907 7.326 0.970 1.00 92.69 87 MET A C 1
ATOM 667 O O . MET A 1 87 ? 14.058 6.721 -0.095 1.00 92.69 87 MET A O 1
ATOM 671 N N . GLY A 1 88 ? 14.924 7.863 1.639 1.00 87.38 88 GLY A N 1
ATOM 672 C CA . GLY A 1 88 ? 16.317 7.655 1.267 1.00 87.38 88 GLY A CA 1
ATOM 673 C C . GLY A 1 88 ? 16.801 6.290 1.743 1.00 87.38 88 GLY A C 1
ATOM 674 O O . GLY A 1 88 ? 16.947 6.077 2.939 1.00 87.38 88 GLY A O 1
ATOM 675 N N . ILE A 1 89 ? 17.085 5.366 0.823 1.00 82.94 89 ILE A N 1
ATOM 676 C CA . ILE A 1 89 ? 17.627 4.046 1.176 1.00 82.94 89 ILE A CA 1
ATOM 677 C C . ILE A 1 89 ? 19.143 4.057 0.988 1.00 82.94 89 ILE A C 1
ATOM 679 O O . ILE A 1 89 ? 19.647 4.219 -0.127 1.00 82.94 89 ILE A O 1
ATOM 683 N N . SER A 1 90 ? 19.882 3.838 2.074 1.00 72.50 90 SER A N 1
ATOM 684 C CA . SER A 1 90 ? 21.337 3.67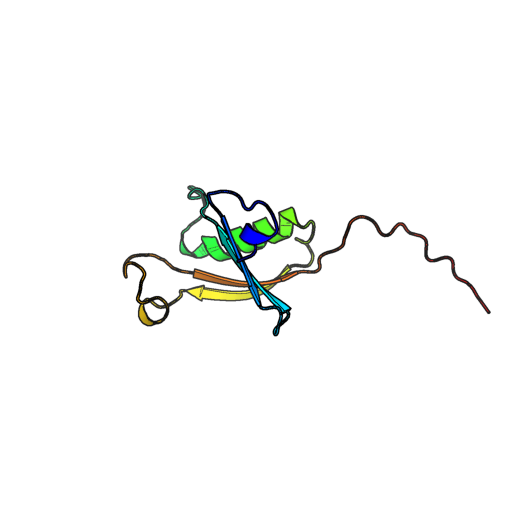2 2.037 1.00 72.50 90 SER A CA 1
ATOM 685 C C . SER A 1 90 ? 21.701 2.202 2.214 1.00 72.50 90 SER A C 1
ATOM 687 O O . SER A 1 90 ? 21.403 1.597 3.237 1.00 72.50 90 SER A O 1
ATOM 689 N N . LYS A 1 91 ? 22.413 1.607 1.250 1.00 72.25 91 LYS A N 1
ATOM 690 C CA . LYS A 1 91 ? 23.038 0.292 1.474 1.00 72.25 91 LYS A CA 1
ATOM 691 C C . LYS A 1 91 ? 24.161 0.477 2.502 1.00 72.25 91 LYS A C 1
ATOM 693 O O . LYS A 1 91 ? 24.963 1.394 2.342 1.00 72.25 91 LYS A O 1
ATOM 698 N N . GLY A 1 92 ? 24.175 -0.349 3.552 1.00 59.97 92 GLY A N 1
ATOM 699 C CA . GLY A 1 92 ? 24.964 -0.168 4.779 1.00 59.97 92 GLY A CA 1
ATOM 700 C C . GLY A 1 92 ? 26.363 0.445 4.618 1.00 59.97 92 GLY A C 1
ATOM 701 O O . GLY A 1 92 ? 27.086 0.122 3.681 1.00 59.97 92 GLY A O 1
ATOM 702 N N . ARG A 1 93 ? 26.720 1.324 5.573 1.00 53.62 93 ARG A N 1
ATOM 703 C CA . ARG A 1 93 ? 28.008 2.030 5.747 1.00 53.62 93 ARG A CA 1
ATOM 704 C C . ARG A 1 93 ? 28.888 2.034 4.488 1.00 53.62 93 ARG A C 1
ATOM 706 O O . ARG A 1 93 ? 29.850 1.270 4.394 1.00 53.62 93 ARG A O 1
ATOM 713 N N . GLN A 1 94 ? 28.667 2.994 3.590 1.00 50.78 94 GLN A N 1
ATOM 714 C CA . GLN A 1 94 ? 29.826 3.587 2.926 1.00 50.78 94 GLN A CA 1
ATOM 715 C C . GLN A 1 94 ? 30.691 4.171 4.043 1.00 50.78 94 GLN A C 1
ATOM 717 O O . GLN A 1 94 ? 30.361 5.198 4.629 1.00 50.78 94 GLN A O 1
ATOM 722 N N . GLY A 1 95 ? 31.734 3.433 4.426 1.00 42.69 95 GLY A N 1
ATOM 723 C CA . GLY A 1 95 ? 32.699 3.895 5.406 1.00 42.69 95 GLY A CA 1
ATOM 724 C C . GLY A 1 95 ? 33.210 5.274 5.010 1.00 42.69 95 GLY A C 1
ATOM 725 O O . GLY A 1 95 ? 33.427 5.551 3.828 1.00 42.69 95 GLY A O 1
ATOM 726 N N . GLU A 1 96 ? 33.404 6.129 6.008 1.00 52.66 96 GLU A N 1
ATOM 727 C CA . GLU A 1 96 ? 34.228 7.323 5.884 1.00 52.66 96 GLU A CA 1
ATOM 728 C C . GLU A 1 96 ? 35.561 6.937 5.226 1.00 52.66 96 GLU A C 1
ATOM 730 O O . GLU A 1 96 ? 36.427 6.301 5.821 1.00 52.66 96 GLU A O 1
ATOM 735 N N . GLY A 1 97 ? 35.686 7.262 3.945 1.00 44.72 97 GLY A N 1
ATOM 736 C CA . GLY A 1 97 ? 36.819 6.869 3.116 1.00 44.72 97 GLY A CA 1
ATOM 737 C C . GLY A 1 97 ? 36.919 7.712 1.853 1.00 44.72 97 GLY A C 1
ATOM 738 O O . GLY A 1 97 ? 37.483 7.277 0.854 1.00 44.72 97 GLY A O 1
ATOM 739 N N . GLY A 1 98 ? 36.368 8.928 1.881 1.00 36.88 98 GLY A N 1
ATOM 740 C CA . GLY A 1 98 ? 36.678 9.955 0.898 1.00 36.88 98 GLY A CA 1
ATOM 741 C C . GLY A 1 98 ? 38.091 10.473 1.140 1.00 36.88 98 GLY A C 1
ATOM 742 O O . GLY A 1 98 ? 38.269 11.548 1.710 1.00 36.88 98 GLY A O 1
ATOM 743 N N . THR A 1 99 ? 39.109 9.711 0.732 1.00 39.41 99 THR A N 1
ATOM 744 C CA . THR A 1 99 ? 40.469 10.239 0.610 1.00 39.41 99 THR A CA 1
ATOM 745 C C . THR A 1 99 ? 40.413 11.422 -0.345 1.00 39.41 99 THR A C 1
ATOM 747 O O . THR A 1 99 ? 40.200 11.268 -1.548 1.00 39.41 99 THR A O 1
ATOM 750 N N . LYS A 1 100 ? 40.589 12.624 0.209 1.00 46.38 100 LYS A N 1
ATOM 751 C CA . LYS A 1 100 ? 40.831 13.838 -0.561 1.00 46.38 100 LYS A CA 1
ATOM 752 C C . LYS A 1 100 ? 42.104 13.634 -1.378 1.00 46.38 100 LYS A C 1
ATOM 754 O O . LYS A 1 100 ? 43.200 13.701 -0.832 1.00 46.38 100 LYS A O 1
ATOM 759 N N . TYR A 1 101 ? 41.967 13.426 -2.681 1.00 39.50 101 TYR A N 1
ATOM 760 C CA . TYR A 1 101 ? 43.062 13.678 -3.606 1.00 39.50 101 TYR A CA 1
ATOM 761 C C . TYR A 1 101 ? 42.976 15.138 -4.040 1.00 39.50 101 TYR A C 1
ATOM 763 O O . TYR A 1 101 ? 42.173 15.510 -4.891 1.00 39.50 101 TYR A O 1
ATOM 771 N N . SER A 1 102 ? 43.793 15.972 -3.401 1.00 40.62 102 SER A N 1
ATOM 772 C CA . SER A 1 102 ? 44.195 17.266 -3.941 1.00 40.62 102 SER A CA 1
ATOM 773 C C . SER A 1 102 ? 45.035 17.040 -5.197 1.00 40.62 102 SER A C 1
ATOM 775 O O . SER A 1 102 ? 45.993 16.262 -5.159 1.00 40.62 102 SER A O 1
ATOM 777 N N . LYS A 1 103 ? 44.708 17.749 -6.274 1.00 41.41 103 LYS A N 1
ATOM 778 C CA . LYS A 1 103 ? 45.661 18.096 -7.325 1.00 41.41 103 LYS A CA 1
ATOM 779 C C . LYS A 1 103 ? 45.819 19.605 -7.348 1.00 41.41 103 LYS A C 1
ATOM 781 O O . LYS A 1 103 ? 44.786 20.281 -7.148 1.00 41.41 103 LYS A O 1
#

Radius of gyration: 18.42 Å; chains: 1; bounding box: 63×36×38 Å

Foldseek 3Di:
DCCVPDPDDPQKDKDADPVVRDIDIDGDDDDDPPADLQCVQVVVVLVVCVVLVFNVFKDWDDKDWDQCVNVVVDDNPDTDMHTDTDTDGDDPDPDPDPPDDDD

Secondary structure (DSSP, 8-state):
-GGGTS---TTEEEEEETTTTEEEEEE-----TTS-TTTHHHHHHHHHHHHTT-GGG-EEEEEEEPPTTTSTTS-TTS--EEEEEE-----S---S-------

InterPro domains:
  IPR007681 Ran-interacting Mog1 protein [PF04603] (1-96)
  IPR007681 Ran-interacting Mog1 protein [PTHR15837] (1-97)
  IPR016123 Mog1/PsbP, alpha/beta/alpha sandwich [SSF55724] (1-95)

Sequence (103 aa):
DLSNIREVPDHQEAFADPNRDESLIIELLDLKQDVEDNQSALWFLQDLANEQDSSGDLVLESVSAVAPSEVPFLDPSTIVTAAIGQMGISKGRQGEGGTKYSK